Protein AF-0000000080789239 (afdb_homodimer)

Organism: Sulfurisphaera tokodaii (strain DSM 16993 / JCM 10545 / NBRC 100140 / 7) (NCBI:txid273063)

Foldseek 3Di:
DDFDDDPVQVVVFWDWDDDDHDTDIDGDDDDDDDDPVGDDADPVNVVVVCVVCVVVVVVCCVVPPVVVVVVVVVVVVVVD/DDFDDDPVVVVVFWDWDDDDHDTDIDGDDDDDDDDPVGDDADPVNVVVVCVVCVVVVVVCCVVPPVVVVVVVVVVVVVVD

pLDDT: mean 91.46, std 13.26, range [37.12, 98.75]

Radius of gyration: 22.35 Å; Cα contacts (8 Å, |Δi|>4): 194; chains: 2; bounding box: 22×74×46 Å

Structure (mmCIF, N/CA/C/O backbone):
data_AF-0000000080789239-model_v1
#
loop_
_entity.id
_entity.type
_entity.pdbx_description
1 polymer 'Uncharacterized protein'
#
loop_
_atom_site.group_PDB
_atom_site.id
_atom_site.type_symbol
_atom_site.label_atom_id
_atom_site.label_alt_id
_atom_site.label_comp_id
_atom_site.label_asym_id
_atom_site.label_entity_id
_atom_site.label_seq_id
_atom_site.pdbx_PDB_ins_code
_atom_site.Cartn_x
_atom_site.Cartn_y
_atom_site.Cartn_z
_atom_site.occupancy
_atom_site.B_iso_or_equiv
_atom_site.auth_seq_id
_atom_site.auth_comp_id
_atom_site.auth_asym_id
_atom_site.auth_atom_id
_atom_site.pdbx_PDB_model_num
ATOM 1 N N . MET A 1 1 ? 5.453 0.557 4.922 1 97.56 1 MET A N 1
ATOM 2 C CA . MET A 1 1 ? 4.039 0.197 4.902 1 97.56 1 MET A CA 1
ATOM 3 C C . MET A 1 1 ? 3.861 -1.295 4.637 1 97.56 1 MET A C 1
ATOM 5 O O . MET A 1 1 ? 4.742 -1.938 4.066 1 97.56 1 MET A O 1
ATOM 9 N N . ARG A 1 2 ? 2.762 -1.835 5.184 1 97.88 2 ARG A N 1
ATOM 10 C CA . ARG A 1 2 ? 2.498 -3.258 4.988 1 97.88 2 ARG A CA 1
ATOM 11 C C . ARG A 1 2 ? 1.043 -3.494 4.598 1 97.88 2 ARG A C 1
ATOM 13 O O . ARG A 1 2 ? 0.134 -2.887 5.164 1 97.88 2 ARG A O 1
ATOM 20 N N . ILE A 1 3 ? 0.878 -4.379 3.625 1 98.19 3 ILE A N 1
ATOM 21 C CA . ILE A 1 3 ? -0.468 -4.758 3.209 1 98.19 3 ILE A CA 1
ATOM 22 C C . ILE A 1 3 ? -0.568 -6.277 3.109 1 98.19 3 ILE A C 1
ATOM 24 O O . ILE A 1 3 ? 0.444 -6.965 2.953 1 98.19 3 ILE A O 1
ATOM 28 N N . VAL A 1 4 ? -1.754 -6.777 3.316 1 98.44 4 VAL A N 1
ATOM 29 C CA . VAL A 1 4 ? -2.021 -8.195 3.068 1 98.44 4 VAL A CA 1
ATOM 30 C C . VAL A 1 4 ? -2.766 -8.352 1.744 1 98.44 4 VAL A C 1
ATOM 32 O O . VAL A 1 4 ? -3.867 -7.824 1.576 1 98.44 4 VAL A O 1
ATOM 35 N N . ILE A 1 5 ? -2.197 -9.086 0.81 1 98.31 5 ILE A N 1
ATOM 36 C CA . ILE A 1 5 ? -2.848 -9.438 -0.448 1 98.31 5 ILE A CA 1
ATOM 37 C C . ILE A 1 5 ? -3.553 -10.781 -0.308 1 98.31 5 ILE A C 1
ATOM 39 O O . ILE A 1 5 ? -2.912 -11.797 -0.031 1 98.31 5 ILE A O 1
ATOM 43 N N . PRO A 1 6 ? -4.84 -10.844 -0.517 1 98.44 6 PRO A N 1
ATOM 44 C CA . PRO A 1 6 ? -5.559 -12.109 -0.377 1 98.44 6 PRO A CA 1
ATOM 45 C C . PRO A 1 6 ? -5.059 -13.18 -1.347 1 98.44 6 PRO A C 1
ATOM 47 O O . PRO A 1 6 ? -4.738 -12.875 -2.498 1 98.44 6 PRO A O 1
ATOM 50 N N . TYR A 1 7 ? -5.137 -14.375 -0.954 1 98.5 7 TYR A N 1
ATOM 51 C CA . TYR A 1 7 ? -4.629 -15.484 -1.751 1 98.5 7 TYR A CA 1
ATOM 52 C C . TYR A 1 7 ? -5.355 -15.57 -3.09 1 98.5 7 TYR A C 1
ATOM 54 O O . TYR A 1 7 ? -4.746 -15.906 -4.109 1 98.5 7 TYR A O 1
ATOM 62 N N . ARG A 1 8 ? -6.637 -15.266 -3.107 1 98.5 8 ARG A N 1
ATOM 63 C CA . ARG A 1 8 ? -7.422 -15.375 -4.332 1 98.5 8 ARG A CA 1
ATOM 64 C C . ARG A 1 8 ? -6.883 -14.445 -5.41 1 98.5 8 ARG A C 1
ATOM 66 O O . ARG A 1 8 ? -6.883 -14.789 -6.598 1 98.5 8 ARG A O 1
ATOM 73 N N . VAL A 1 9 ? -6.457 -13.297 -4.996 1 98.56 9 VAL A N 1
ATOM 74 C CA . VAL A 1 9 ? -5.898 -12.328 -5.934 1 98.56 9 VAL A CA 1
ATOM 75 C C . VAL A 1 9 ? -4.609 -12.875 -6.535 1 98.56 9 VAL A C 1
ATOM 77 O O . VAL A 1 9 ? -4.379 -12.75 -7.742 1 98.56 9 VAL A O 1
ATOM 80 N N . ILE A 1 10 ? -3.707 -13.469 -5.746 1 98.69 10 ILE A N 1
ATOM 81 C CA . ILE A 1 10 ? -2.439 -14.039 -6.195 1 98.69 10 ILE A CA 1
ATOM 82 C C . ILE A 1 10 ? -2.703 -15.188 -7.164 1 98.69 10 ILE A C 1
ATOM 84 O O . ILE A 1 10 ? -2.145 -15.219 -8.266 1 98.69 10 ILE A O 1
ATOM 88 N N . GLU A 1 11 ? -3.607 -16.047 -6.832 1 98.69 11 GLU A N 1
ATOM 89 C CA . G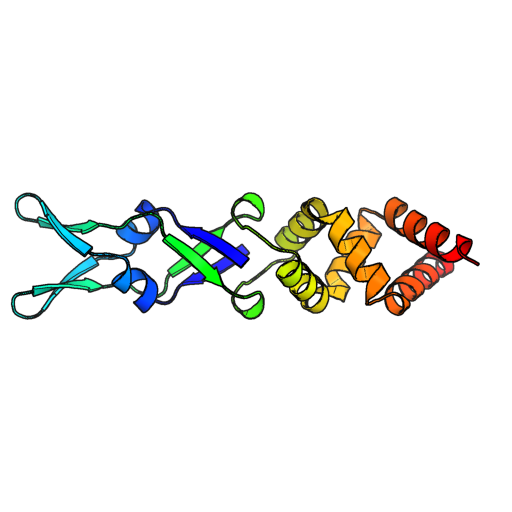LU A 1 11 ? -3.924 -17.219 -7.637 1 98.69 11 GLU A CA 1
ATOM 90 C C . GLU A 1 11 ? -4.52 -16.828 -8.984 1 98.69 11 GLU A C 1
ATOM 92 O O . GLU A 1 11 ? -4.156 -17.391 -10.016 1 98.69 11 GLU A O 1
ATOM 97 N N . GLU A 1 12 ? -5.441 -15.883 -8.977 1 98.44 12 GLU A N 1
ATOM 98 C CA . GLU A 1 12 ? -6.125 -15.453 -10.188 1 98.44 12 GLU A CA 1
ATOM 99 C C . GLU A 1 12 ? -5.16 -14.773 -11.156 1 98.44 12 GLU A C 1
ATOM 101 O O . GLU A 1 12 ? -5.465 -14.625 -12.336 1 98.44 12 GLU A O 1
ATOM 106 N N . ASN A 1 13 ? -4.016 -14.383 -10.641 1 98.5 13 ASN A N 1
ATOM 107 C CA . ASN A 1 13 ? -3.049 -13.672 -11.477 1 98.5 13 ASN A CA 1
ATOM 108 C C . ASN A 1 13 ? -1.804 -14.516 -11.727 1 98.5 13 ASN A C 1
ATOM 110 O O . ASN A 1 13 ? -0.727 -13.977 -11.992 1 98.5 13 ASN A O 1
ATOM 114 N N . THR A 1 14 ? -1.898 -15.719 -11.547 1 98.75 14 THR A N 1
ATOM 115 C CA . THR A 1 14 ? -0.804 -16.656 -11.766 1 98.75 14 THR A CA 1
ATOM 116 C C . THR A 1 14 ? -1.264 -17.828 -12.617 1 98.75 14 THR A C 1
ATOM 118 O O . THR A 1 14 ? -2.387 -18.312 -12.469 1 98.75 14 THR A O 1
ATOM 121 N N . GLU A 1 15 ? -0.43 -18.328 -13.461 1 98.56 15 GLU A N 1
ATOM 122 C CA . GLU A 1 15 ? -0.675 -19.531 -14.25 1 98.56 15 GLU A CA 1
ATOM 123 C C . GLU A 1 15 ? 0.4 -20.578 -14 1 98.56 15 GLU A C 1
ATOM 125 O O . GLU A 1 15 ? 1.559 -20.25 -13.742 1 98.56 15 GLU A O 1
ATOM 130 N N . CYS A 1 16 ? -0.003 -21.828 -14.078 1 98.62 16 CYS A N 1
ATOM 131 C CA . CYS A 1 16 ? 0.969 -22.906 -14.039 1 98.62 16 CYS A CA 1
ATOM 132 C C . CYS A 1 16 ? 1.447 -23.281 -15.438 1 98.62 16 CYS A C 1
ATOM 134 O O . CYS A 1 16 ? 0.649 -23.688 -16.281 1 98.62 16 CYS A O 1
ATOM 136 N N . VAL A 1 17 ? 2.707 -23.234 -15.664 1 98.12 17 VAL A N 1
ATOM 137 C CA . VAL A 1 17 ? 3.312 -23.516 -16.953 1 98.12 17 VAL A CA 1
ATOM 138 C C . VAL A 1 17 ? 4.293 -24.688 -16.828 1 98.12 17 VAL A C 1
ATOM 140 O O . VAL A 1 17 ? 5.094 -24.719 -15.891 1 98.12 17 VAL A O 1
ATOM 143 N N . LYS A 1 18 ? 4.254 -25.562 -17.75 1 97.44 18 LYS A N 1
ATOM 144 C CA . LYS A 1 18 ? 5.16 -26.703 -17.734 1 97.44 18 LYS A CA 1
ATOM 145 C C . LYS A 1 18 ? 6.461 -26.391 -18.469 1 97.44 18 LYS A C 1
ATOM 147 O O . LYS A 1 18 ? 6.441 -25.969 -19.625 1 97.44 18 LYS A O 1
ATOM 152 N N . GLU A 1 19 ? 7.5 -26.484 -17.844 1 95.56 19 GLU A N 1
ATOM 153 C CA . GLU A 1 19 ? 8.836 -26.406 -18.422 1 95.56 19 GLU A CA 1
ATOM 154 C C . GLU A 1 19 ? 9.602 -27.703 -18.203 1 95.56 19 GLU A C 1
ATOM 156 O O . GLU A 1 19 ? 9.883 -28.078 -17.062 1 95.56 19 GLU A O 1
ATOM 161 N N . TYR A 1 20 ? 9.859 -28.375 -19.312 1 93 20 TYR A N 1
ATOM 162 C CA . TYR A 1 20 ? 10.43 -29.719 -19.297 1 93 20 TYR A CA 1
ATOM 163 C C . TYR A 1 20 ? 9.523 -30.688 -18.516 1 93 20 TYR A C 1
ATOM 165 O O . TYR A 1 20 ? 8.398 -30.953 -18.938 1 93 20 TYR A O 1
ATOM 173 N N . ASP A 1 21 ? 9.844 -31.078 -17.344 1 93.81 21 ASP A N 1
ATOM 174 C CA . ASP A 1 21 ? 9.047 -32.062 -16.625 1 93.81 21 ASP A CA 1
ATOM 175 C C . ASP A 1 21 ? 8.5 -31.5 -15.312 1 93.81 21 ASP A C 1
ATOM 177 O O . ASP A 1 21 ? 8 -32.25 -14.469 1 93.81 21 ASP A O 1
ATOM 181 N N . GLU A 1 22 ? 8.703 -30.188 -15.211 1 95.94 22 GLU A N 1
ATOM 182 C CA . GLU A 1 22 ? 8.25 -29.578 -13.969 1 95.94 22 GLU A CA 1
ATOM 183 C C . GLU A 1 22 ? 7.289 -28.422 -14.242 1 95.94 22 GLU A C 1
ATOM 185 O O . GLU A 1 22 ? 7.348 -27.797 -15.305 1 95.94 22 GLU A O 1
ATOM 190 N N . TRP A 1 23 ? 6.371 -28.219 -13.266 1 97.75 23 TRP A N 1
ATOM 191 C CA . TRP A 1 23 ? 5.406 -27.141 -13.359 1 97.75 23 TRP A CA 1
ATOM 192 C C . TRP A 1 23 ? 5.812 -25.969 -12.469 1 97.75 23 TRP A C 1
ATOM 194 O O . TRP A 1 23 ? 6.098 -26.141 -11.281 1 97.75 23 TRP A O 1
ATOM 204 N N . TYR A 1 24 ? 5.797 -24.75 -13.117 1 98.19 24 TYR A N 1
ATOM 205 C CA . TYR A 1 24 ? 6.223 -23.547 -12.422 1 98.19 24 TYR A CA 1
ATOM 206 C C . TYR A 1 24 ? 5.125 -22.484 -12.445 1 98.19 24 TYR A C 1
ATOM 208 O O . TYR A 1 24 ? 4.398 -22.359 -13.438 1 98.19 24 TYR A O 1
ATOM 216 N N . PRO A 1 25 ? 4.984 -21.75 -11.344 1 98.75 25 PRO A N 1
ATOM 217 C CA . PRO A 1 25 ? 4.113 -20.578 -11.398 1 98.75 25 PRO A CA 1
ATOM 218 C C . PRO A 1 25 ? 4.703 -19.438 -12.227 1 98.75 25 PRO A C 1
ATOM 220 O O . PRO A 1 25 ? 5.887 -19.109 -12.078 1 98.75 25 PRO A O 1
ATOM 223 N N . TYR A 1 26 ? 3.904 -18.938 -13.117 1 98.75 26 TYR A N 1
ATOM 224 C CA . TYR A 1 26 ? 4.246 -17.766 -13.914 1 98.75 26 TYR A CA 1
ATOM 225 C C . TYR A 1 26 ? 3.275 -16.609 -13.641 1 98.75 26 TYR A C 1
ATOM 227 O O . TYR A 1 26 ? 2.059 -16.812 -13.625 1 98.75 26 TYR A O 1
ATOM 235 N N . ALA A 1 27 ? 3.781 -15.5 -13.406 1 98.75 27 ALA A N 1
ATOM 236 C CA . ALA A 1 27 ? 2.979 -14.305 -13.164 1 98.75 27 ALA A CA 1
ATOM 237 C C . ALA A 1 27 ? 3.605 -13.078 -13.828 1 98.75 27 ALA A C 1
ATOM 239 O O . ALA A 1 27 ? 4.816 -13.039 -14.055 1 98.75 27 ALA A O 1
ATOM 240 N N . ASP A 1 28 ? 2.779 -12.07 -14.141 1 98.25 28 ASP A N 1
ATOM 241 C CA . ASP A 1 28 ? 3.232 -10.719 -14.453 1 98.25 28 ASP A CA 1
ATOM 242 C C . ASP A 1 28 ? 3.234 -9.836 -13.203 1 98.25 28 ASP A C 1
ATOM 244 O O . ASP A 1 28 ? 2.781 -10.258 -12.141 1 98.25 28 ASP A O 1
ATOM 248 N N . ASN A 1 29 ? 3.883 -8.688 -13.367 1 98.56 29 ASN A N 1
ATOM 249 C CA . ASN A 1 29 ? 3.684 -7.691 -12.32 1 98.56 29 ASN A CA 1
ATOM 250 C C . ASN A 1 29 ? 2.201 -7.449 -12.055 1 98.56 29 ASN A C 1
ATOM 252 O O . ASN A 1 29 ? 1.396 -7.402 -12.984 1 98.56 29 ASN A O 1
ATOM 256 N N . LEU A 1 30 ? 1.865 -7.301 -10.836 1 98.38 30 LEU A N 1
ATOM 257 C CA . LEU A 1 30 ? 0.475 -7.125 -10.43 1 98.38 30 LEU A CA 1
ATOM 258 C C . LEU A 1 30 ? 0.235 -5.715 -9.906 1 98.38 30 LEU A C 1
ATOM 260 O O . LEU A 1 30 ? 0.834 -5.305 -8.906 1 98.38 30 LEU A O 1
ATOM 264 N N . GLU A 1 31 ? -0.579 -4.988 -10.539 1 98.06 31 GLU A N 1
ATOM 265 C CA . GLU A 1 31 ? -1.087 -3.742 -9.969 1 98.06 31 GLU A CA 1
ATOM 266 C C . GLU A 1 31 ? -2.225 -4.004 -8.984 1 98.06 31 GLU A C 1
ATOM 268 O O . GLU A 1 31 ? -3.273 -4.527 -9.367 1 98.06 31 GLU A O 1
ATOM 273 N N . TYR A 1 32 ? -1.993 -3.633 -7.797 1 98.44 32 TYR A N 1
ATOM 274 C CA . TYR A 1 32 ? -2.957 -3.918 -6.738 1 98.44 32 TYR A CA 1
ATOM 275 C C . TYR A 1 32 ? -3.48 -2.629 -6.117 1 98.44 32 TYR A C 1
ATOM 277 O O . TYR A 1 32 ? -2.697 -1.797 -5.648 1 98.44 32 TYR A O 1
ATOM 285 N N . GLU A 1 33 ? -4.809 -2.494 -6.16 1 98.19 33 GLU A N 1
ATOM 286 C CA . GLU A 1 33 ? -5.477 -1.341 -5.562 1 98.19 33 GLU A CA 1
ATOM 287 C C . GLU A 1 33 ? -6.055 -1.686 -4.195 1 98.19 33 GLU A C 1
ATOM 289 O O . GLU A 1 33 ? -6.637 -2.758 -4.012 1 98.19 33 GLU A O 1
ATOM 294 N N . PHE A 1 34 ? -5.871 -0.785 -3.258 1 97.69 34 PHE A N 1
ATOM 295 C CA . PHE A 1 34 ? -6.332 -1.019 -1.895 1 97.69 34 PHE A CA 1
ATOM 296 C C . PHE A 1 34 ? -6.688 0.296 -1.212 1 97.69 34 PHE A C 1
ATOM 298 O O . PHE A 1 34 ? -6.297 1.369 -1.675 1 97.69 34 PHE A O 1
ATOM 305 N N . SER A 1 35 ? -7.469 0.224 -0.182 1 96.44 35 SER A N 1
ATOM 306 C CA . SER A 1 35 ? -7.859 1.414 0.565 1 96.44 35 SER A CA 1
ATOM 307 C C . SER A 1 35 ? -6.926 1.659 1.745 1 96.44 35 SER A C 1
ATOM 309 O O . SER A 1 35 ? -6.133 0.787 2.105 1 96.44 35 SER A O 1
ATOM 311 N N . VAL A 1 36 ? -7.035 2.824 2.385 1 96.38 36 VAL A N 1
ATOM 312 C CA . VAL A 1 36 ? -6.242 3.195 3.553 1 96.38 36 VAL A CA 1
ATOM 313 C C . VAL A 1 36 ? -6.539 2.234 4.703 1 96.38 36 VAL A C 1
ATOM 315 O O . VAL A 1 36 ? -5.656 1.932 5.508 1 96.38 36 VAL A O 1
ATOM 318 N N . ASP A 1 37 ? -7.75 1.656 4.699 1 95.06 37 ASP A N 1
ATOM 319 C CA . ASP A 1 37 ? -8.156 0.735 5.758 1 95.06 37 ASP A CA 1
ATOM 320 C C . ASP A 1 37 ? -7.43 -0.602 5.633 1 95.06 37 ASP A C 1
ATOM 322 O O . ASP A 1 37 ? -7.367 -1.372 6.59 1 95.06 37 ASP A O 1
ATOM 326 N N . ASP A 1 38 ? -6.832 -0.85 4.516 1 95.69 38 ASP A N 1
ATOM 327 C CA . ASP A 1 38 ? -6.238 -2.15 4.227 1 95.69 38 ASP A CA 1
ATOM 328 C C . ASP A 1 38 ? -4.742 -2.152 4.535 1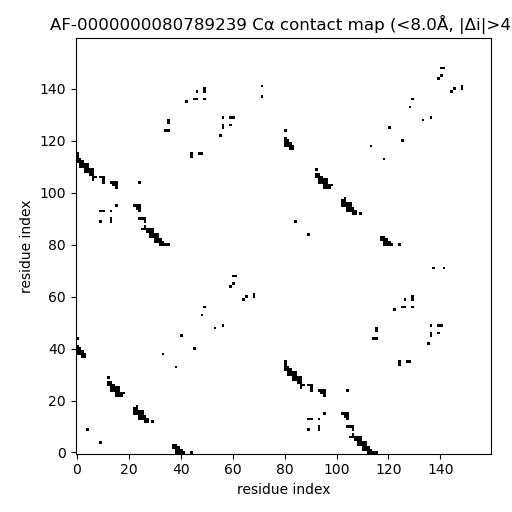 95.69 38 ASP A C 1
ATOM 330 O O . ASP A 1 38 ? -4.105 -3.211 4.559 1 95.69 38 ASP A O 1
ATOM 334 N N . VAL A 1 39 ? -4.199 -0.979 4.746 1 97.75 39 VAL A N 1
ATOM 335 C CA . VAL A 1 39 ? -2.748 -0.862 4.859 1 97.75 39 VAL A CA 1
ATOM 336 C C . VAL A 1 39 ? -2.371 -0.466 6.285 1 97.75 39 VAL A C 1
ATOM 338 O O . VAL A 1 39 ? -3.049 0.356 6.906 1 97.75 39 VAL A O 1
ATOM 341 N N . LYS A 1 40 ? -1.346 -1.072 6.73 1 97.44 40 LYS A N 1
ATOM 342 C CA . LYS A 1 40 ? -0.741 -0.646 7.988 1 97.44 40 LYS A CA 1
ATOM 343 C C . LYS A 1 40 ? 0.341 0.404 7.75 1 97.44 40 LYS A C 1
ATOM 345 O O . LYS A 1 40 ? 1.323 0.143 7.055 1 97.44 40 LYS A O 1
ATOM 350 N N . ILE A 1 41 ? 0.201 1.516 8.281 1 97.44 41 ILE A N 1
ATOM 351 C CA . ILE A 1 41 ? 1.131 2.637 8.188 1 97.44 41 ILE A CA 1
ATOM 352 C C . ILE A 1 41 ? 1.737 2.918 9.562 1 97.44 41 ILE A C 1
ATOM 354 O O . ILE A 1 41 ? 1.026 3.291 10.5 1 97.44 41 ILE A O 1
ATOM 358 N N . ASP A 1 42 ? 3.027 2.693 9.727 1 96.44 42 ASP A N 1
ATOM 359 C CA . ASP A 1 42 ? 3.645 3.012 11.008 1 96.44 42 ASP A CA 1
ATOM 360 C C . ASP A 1 42 ? 4.117 4.465 11.047 1 96.44 42 ASP A C 1
ATOM 362 O O . ASP A 1 42 ? 3.965 5.195 10.062 1 96.44 42 ASP A O 1
ATOM 366 N N . TYR A 1 43 ? 4.664 4.895 12.164 1 97.38 43 TYR A N 1
ATOM 367 C CA . TYR A 1 43 ? 4.988 6.297 12.391 1 97.38 43 TYR A CA 1
ATOM 368 C C . TYR A 1 43 ? 6.07 6.766 11.422 1 97.38 43 TYR A C 1
ATOM 370 O O . TYR A 1 43 ? 6.004 7.883 10.898 1 97.38 43 TYR A O 1
ATOM 378 N N . SER A 1 44 ? 7.078 5.949 11.219 1 97.31 44 SER A N 1
ATOM 379 C CA . SER A 1 44 ? 8.141 6.312 10.289 1 97.31 44 SER A CA 1
ATOM 380 C C . SER A 1 44 ? 7.613 6.453 8.867 1 97.31 44 SER A C 1
ATOM 382 O O . SER A 1 44 ? 8.047 7.336 8.117 1 97.31 44 SER A O 1
ATOM 384 N N . ASP A 1 45 ? 6.656 5.605 8.445 1 97.62 45 ASP A N 1
ATOM 385 C CA . ASP A 1 45 ? 5.996 5.727 7.152 1 97.62 45 ASP A CA 1
ATOM 386 C C . ASP A 1 45 ? 5.223 7.039 7.047 1 97.62 45 ASP A C 1
ATOM 388 O O . ASP A 1 45 ? 5.246 7.695 6.004 1 97.62 45 ASP A O 1
ATOM 392 N N . LEU A 1 46 ? 4.543 7.328 8.133 1 98.12 46 LEU A N 1
ATOM 393 C CA . LEU A 1 46 ? 3.75 8.555 8.156 1 98.12 46 LEU A CA 1
ATOM 394 C C . LEU A 1 46 ? 4.645 9.781 8.023 1 98.12 46 LEU A C 1
ATOM 396 O O . LEU A 1 46 ? 4.281 10.742 7.348 1 98.12 46 LEU A O 1
ATOM 400 N N . GLU A 1 47 ? 5.793 9.773 8.656 1 98 47 GLU A N 1
ATOM 401 C CA . GLU A 1 47 ? 6.754 10.859 8.492 1 98 47 GLU A CA 1
ATOM 402 C C . GLU A 1 47 ? 7.145 11.031 7.023 1 98 47 GLU A C 1
ATOM 404 O O . GLU A 1 47 ? 7.195 12.148 6.516 1 98 47 GLU A O 1
ATOM 409 N N . ASP A 1 48 ? 7.371 9.953 6.398 1 98 48 ASP A N 1
ATOM 410 C CA . ASP A 1 48 ? 7.742 9.984 4.988 1 98 48 ASP A CA 1
ATOM 411 C C . ASP A 1 48 ? 6.598 10.516 4.129 1 98 48 ASP A C 1
ATOM 413 O O . ASP A 1 48 ? 6.82 11.297 3.207 1 98 48 ASP A O 1
ATOM 417 N N . ILE A 1 49 ? 5.324 10.055 4.391 1 98.31 49 ILE A N 1
ATOM 418 C CA . ILE A 1 49 ? 4.156 10.523 3.66 1 98.31 49 ILE A CA 1
ATOM 419 C C . ILE A 1 49 ? 4.016 12.039 3.836 1 98.31 49 ILE A C 1
ATOM 421 O O . ILE A 1 49 ? 3.781 12.758 2.865 1 98.31 49 ILE A O 1
ATOM 425 N N . VAL A 1 50 ? 4.172 12.492 5.043 1 97.81 50 VAL A N 1
ATOM 426 C CA . VAL A 1 50 ? 4.051 13.922 5.324 1 97.81 50 VAL A CA 1
ATOM 427 C C . VAL A 1 50 ? 5.121 14.695 4.555 1 97.81 50 VAL A C 1
ATOM 429 O O . VAL A 1 50 ? 4.836 15.734 3.959 1 97.81 50 VAL A O 1
ATOM 432 N N . GLU A 1 51 ? 6.32 14.172 4.602 1 97.12 51 GLU A N 1
ATOM 433 C CA . GLU A 1 51 ? 7.406 14.836 3.885 1 97.12 51 GLU A CA 1
ATOM 434 C C . GLU A 1 51 ? 7.129 14.891 2.385 1 97.12 51 GLU A C 1
ATOM 436 O O . GLU A 1 51 ? 7.297 15.93 1.753 1 97.12 51 GLU A O 1
ATOM 441 N N . GLU A 1 52 ? 6.664 13.891 1.79 1 97.19 52 GLU A N 1
ATOM 442 C CA . GLU A 1 52 ? 6.473 13.789 0.347 1 97.19 52 GLU A CA 1
ATOM 443 C C . GLU A 1 52 ? 5.262 14.602 -0.109 1 97.19 52 GLU A C 1
ATOM 445 O O . GLU A 1 52 ? 5.258 15.148 -1.213 1 97.19 52 GLU A O 1
ATOM 450 N N . TYR A 1 53 ? 4.281 14.664 0.738 1 97.56 53 TYR A N 1
ATOM 451 C CA . TYR A 1 53 ? 3.023 15.281 0.327 1 97.56 53 TYR A CA 1
ATOM 452 C C . TYR A 1 53 ? 2.713 16.516 1.176 1 97.56 53 TYR A C 1
ATOM 454 O O . TYR A 1 53 ? 1.546 16.828 1.409 1 97.56 53 TYR A O 1
ATOM 462 N N . LEU A 1 54 ? 3.701 17.125 1.675 1 96.44 54 LEU A N 1
ATOM 463 C CA . LEU A 1 54 ? 3.576 18.203 2.66 1 96.44 54 LEU A CA 1
ATOM 464 C C . LEU A 1 54 ? 2.59 19.266 2.188 1 96.44 54 LEU A C 1
ATOM 466 O O . LEU A 1 54 ? 1.654 19.609 2.912 1 96.44 54 LEU A O 1
ATOM 470 N N . ASP A 1 55 ? 2.74 19.766 1.003 1 94.94 55 ASP A N 1
ATOM 471 C CA . ASP A 1 55 ? 1.912 20.859 0.527 1 94.94 55 ASP A C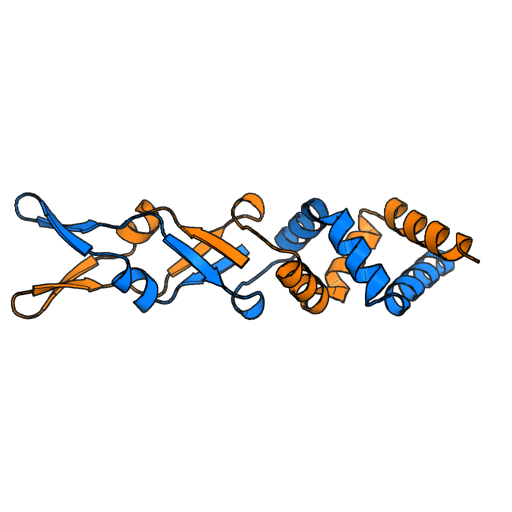A 1
ATOM 472 C C . ASP A 1 55 ? 0.449 20.438 0.409 1 94.94 55 ASP A C 1
ATOM 474 O O . ASP A 1 55 ? -0.451 21.188 0.801 1 94.94 55 ASP A O 1
ATOM 478 N N . ASP A 1 56 ? 0.231 19.266 -0.116 1 96.62 56 ASP A N 1
ATOM 479 C CA . ASP A 1 56 ? -1.135 18.766 -0.234 1 96.62 56 ASP A CA 1
ATOM 480 C C . ASP A 1 56 ? -1.762 18.547 1.142 1 96.62 56 ASP A C 1
ATOM 482 O O . ASP A 1 56 ? -2.934 18.859 1.354 1 96.62 56 ASP A O 1
ATOM 486 N N . ILE A 1 57 ? -0.992 18 2.07 1 96.69 57 ILE A N 1
ATOM 487 C CA . ILE A 1 57 ? -1.478 17.75 3.422 1 96.69 57 ILE A CA 1
ATOM 488 C C . ILE A 1 57 ? -1.846 19.078 4.094 1 96.69 57 ILE A C 1
ATOM 490 O O . ILE A 1 57 ? -2.898 19.188 4.727 1 96.69 57 ILE A O 1
ATOM 494 N N . LEU A 1 58 ? -1.021 20.094 3.906 1 94.06 58 LEU A N 1
ATOM 495 C CA . LEU A 1 58 ? -1.3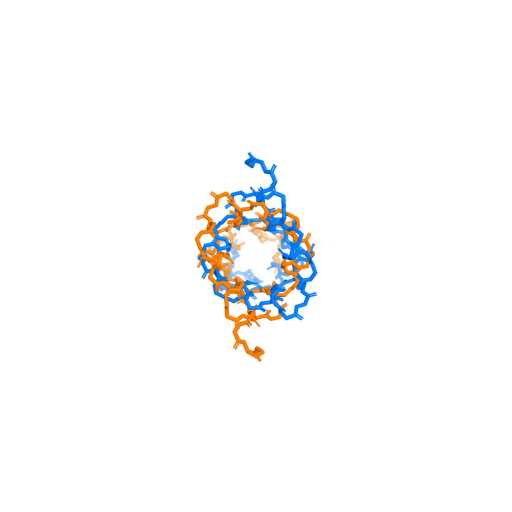19 21.406 4.469 1 94.06 58 LEU A CA 1
ATOM 496 C C . LEU A 1 58 ? -2.596 21.984 3.865 1 94.06 58 LEU A C 1
ATOM 498 O O . LEU A 1 58 ? -3.4 22.594 4.57 1 94.06 58 LEU A O 1
ATOM 502 N N . GLU A 1 59 ? -2.799 21.797 2.604 1 94.56 59 GLU A N 1
ATOM 503 C CA . GLU A 1 59 ? -4.016 22.25 1.941 1 94.56 59 GLU A CA 1
ATOM 504 C C . GLU A 1 59 ? -5.25 21.547 2.51 1 94.56 59 GLU A C 1
ATOM 506 O O . GLU A 1 59 ? -6.258 22.203 2.795 1 94.56 59 GLU A O 1
ATOM 511 N N . ILE A 1 60 ? -5.152 20.266 2.695 1 95.75 60 ILE A N 1
ATOM 512 C CA . ILE A 1 60 ? -6.258 19.484 3.244 1 95.75 60 ILE A CA 1
ATOM 513 C C . ILE A 1 60 ? -6.578 19.969 4.656 1 95.75 60 ILE A C 1
ATOM 515 O O . ILE A 1 60 ? -7.75 20.156 5.004 1 95.75 60 ILE A O 1
ATOM 519 N N . LEU A 1 61 ? -5.59 20.203 5.453 1 93.88 61 LEU A N 1
ATOM 520 C CA . LEU A 1 61 ? -5.77 20.656 6.828 1 93.88 61 LEU A CA 1
ATOM 521 C C . LEU A 1 61 ? -6.438 22.031 6.863 1 93.88 61 LEU A C 1
ATOM 523 O O . LEU A 1 61 ? -7.332 22.266 7.676 1 93.88 61 LEU A O 1
ATOM 527 N N . GLN A 1 62 ? -6.043 22.875 5.977 1 92.12 62 GLN A N 1
ATOM 528 C CA . GLN A 1 62 ? -6.609 24.219 5.926 1 92.12 62 GLN A CA 1
ATOM 529 C C . GLN A 1 62 ? -8.078 24.188 5.504 1 92.12 62 GLN A C 1
ATOM 531 O O . GLN A 1 62 ? -8.891 24.969 5.992 1 92.12 62 GLN A O 1
ATOM 536 N N . LYS A 1 63 ? -8.367 23.281 4.633 1 92.44 63 LYS A N 1
ATOM 537 C CA . LYS A 1 63 ? -9.719 23.203 4.086 1 92.44 63 LYS A CA 1
ATOM 538 C C . LYS A 1 63 ? -10.672 22.516 5.066 1 92.44 63 LYS A C 1
ATOM 540 O O . LYS A 1 63 ? -11.82 22.938 5.211 1 92.44 63 LYS A O 1
ATOM 545 N N . ARG A 1 64 ? -10.164 21.531 5.867 1 92.12 64 ARG A N 1
ATOM 546 C CA . ARG A 1 64 ? -11.102 20.641 6.551 1 92.12 64 ARG A CA 1
ATOM 547 C C . ARG A 1 64 ? -10.875 20.672 8.062 1 92.12 64 ARG A C 1
ATOM 549 O O . ARG A 1 64 ? -11.75 20.281 8.828 1 92.12 64 ARG A O 1
ATOM 556 N N . TYR A 1 65 ? -9.742 21.172 8.438 1 90.38 65 TYR A N 1
ATOM 557 C CA . TYR A 1 65 ? -9.398 21.062 9.852 1 90.38 65 TYR A CA 1
ATOM 558 C C . TYR A 1 65 ? -8.844 22.375 1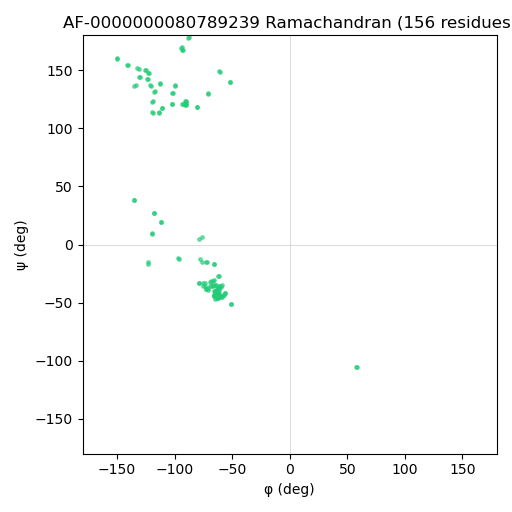0.391 1 90.38 65 TYR A C 1
ATOM 560 O O . TYR A 1 65 ? -7.906 22.375 11.188 1 90.38 65 TYR A O 1
ATOM 568 N N . LYS A 1 66 ? -9.398 23.391 9.945 1 83.75 66 LYS A N 1
ATOM 569 C CA . LYS A 1 66 ? -8.945 24.734 10.289 1 83.75 66 LYS A CA 1
ATOM 570 C C . LYS A 1 66 ? -8.938 24.938 11.805 1 83.75 66 LYS A C 1
ATOM 572 O O . LYS A 1 66 ? -7.992 25.516 12.352 1 83.75 66 LYS A O 1
ATOM 577 N N . LYS A 1 67 ? -9.914 24.469 12.43 1 83.88 67 LYS A N 1
ATOM 578 C CA . LYS A 1 67 ? -10.031 24.641 13.875 1 83.88 67 LYS A CA 1
ATOM 579 C C . LYS A 1 67 ? -8.891 23.938 14.602 1 83.88 67 LYS A C 1
ATOM 581 O O . LYS A 1 67 ? -8.289 24.5 15.523 1 83.88 67 LYS A O 1
ATOM 586 N N . LYS A 1 68 ? -8.594 22.781 14.18 1 82.38 68 LYS A N 1
ATOM 587 C CA . LYS A 1 68 ? -7.527 22.016 14.805 1 82.38 68 LYS A CA 1
ATOM 588 C C . LYS A 1 68 ? -6.168 22.672 14.578 1 82.38 68 LYS A C 1
ATOM 590 O O . LYS A 1 68 ? -5.312 22.672 15.461 1 82.38 68 LYS A O 1
ATOM 595 N N . LEU A 1 69 ? -6.023 23.234 13.484 1 83 69 LEU A N 1
ATOM 596 C CA . LEU A 1 69 ? -4.789 23.938 13.18 1 83 69 LEU A CA 1
ATOM 597 C C . LEU A 1 69 ? -4.617 25.156 14.102 1 83 69 LEU A C 1
ATOM 599 O O . LEU A 1 69 ? -3.51 25.438 14.555 1 83 69 LEU A O 1
ATOM 603 N N . SER A 1 70 ? -5.68 25.781 14.312 1 77.94 70 SER A N 1
ATOM 604 C CA . SER A 1 70 ? -5.664 26.969 15.156 1 77.94 70 SER A CA 1
ATOM 605 C C . SER A 1 70 ? -5.312 26.625 16.594 1 77.94 70 SER A C 1
ATOM 607 O O . SER A 1 70 ? -4.648 27.391 17.281 1 77.94 70 SER A O 1
ATOM 609 N N . GLU A 1 71 ? -5.664 25.5 16.969 1 78.5 71 GLU A N 1
ATOM 610 C CA . GLU A 1 71 ? -5.398 25.062 18.328 1 78.5 71 GLU A CA 1
ATOM 611 C C . GLU A 1 71 ? -3.926 24.703 18.516 1 78.5 71 GLU A C 1
ATOM 613 O O . GLU A 1 71 ? -3.373 24.875 19.609 1 78.5 71 GLU A O 1
ATOM 618 N N . LEU A 1 72 ? -3.318 24.172 17.594 1 75 72 LEU A N 1
ATOM 619 C CA . LEU A 1 72 ? -1.892 23.875 17.641 1 75 72 LEU A CA 1
ATOM 620 C C . LEU A 1 72 ? -1.071 25.141 17.844 1 75 72 LEU A C 1
ATOM 622 O O . LEU A 1 72 ? -0.079 25.125 18.578 1 75 72 LEU A O 1
ATOM 626 N N . LYS A 1 73 ? -1.444 26.172 17.297 1 66.44 73 LYS A N 1
ATOM 627 C CA . LYS A 1 73 ? -0.796 27.484 17.391 1 66.44 73 LYS A CA 1
ATOM 628 C C . LYS A 1 73 ? -0.821 28.016 18.812 1 66.44 73 LYS A C 1
ATOM 630 O O . LYS A 1 73 ? 0.155 28.594 19.281 1 66.44 73 LYS A O 1
ATOM 635 N N . LYS A 1 74 ? -1.898 27.922 19.391 1 64.62 74 LYS A N 1
ATOM 636 C CA . LYS A 1 74 ? -2.059 28.453 20.75 1 64.62 74 LYS A CA 1
ATOM 637 C C . LYS A 1 74 ? -1.185 27.688 21.734 1 64.62 74 LYS A C 1
ATOM 639 O O . LYS A 1 74 ? -0.608 28.281 22.656 1 64.62 74 LYS A O 1
ATOM 644 N N . ALA A 1 75 ? -1.048 26.469 21.5 1 62.03 75 ALA A N 1
ATOM 645 C CA . ALA A 1 75 ? -0.269 25.641 22.422 1 62.03 75 ALA A CA 1
ATOM 646 C C . ALA A 1 75 ? 1.22 25.953 22.328 1 62.03 75 ALA A C 1
ATOM 648 O O . ALA A 1 75 ? 1.941 25.906 23.328 1 62.03 75 ALA A O 1
ATOM 649 N N . ASP A 1 76 ? 1.652 26.203 21.219 1 60.56 76 ASP A N 1
ATOM 650 C CA . ASP A 1 76 ? 3.051 26.578 21.062 1 60.56 76 ASP A CA 1
ATOM 651 C C . ASP A 1 76 ? 3.299 27.984 21.594 1 60.56 76 ASP A C 1
ATOM 653 O O . ASP A 1 76 ? 4.379 28.281 22.109 1 60.56 76 ASP A O 1
ATOM 657 N N . SER A 1 77 ? 2.311 28.859 21.344 1 57.03 77 SER A N 1
ATOM 658 C CA . SER A 1 77 ? 2.492 30.234 21.828 1 57.03 77 SER A CA 1
ATOM 659 C C . SER A 1 77 ? 2.447 30.297 23.344 1 57.03 77 SER A C 1
ATOM 661 O O . SER A 1 77 ? 3.021 31.203 23.953 1 57.03 77 SER A O 1
ATOM 663 N N . GLY A 1 78 ? 1.696 29.438 23.922 1 50.28 78 GLY A N 1
ATOM 664 C CA . GLY A 1 78 ? 1.582 29.547 25.359 1 50.28 78 GLY A CA 1
ATOM 665 C C . GLY A 1 78 ? 2.785 28.984 26.109 1 50.28 78 GLY A C 1
ATOM 666 O O . GLY A 1 78 ? 2.809 28.969 27.328 1 50.28 78 GLY A O 1
ATOM 667 N N . LYS A 1 79 ? 3.631 28.281 25.5 1 47.22 79 LYS A N 1
ATOM 668 C CA . LYS A 1 79 ? 4.801 27.812 26.25 1 47.22 79 LYS A CA 1
ATOM 669 C C . LYS A 1 79 ? 5.84 28.922 26.391 1 47.22 79 LYS A C 1
ATOM 671 O O . LYS A 1 79 ? 6.973 28.672 26.812 1 47.22 79 LYS A O 1
ATOM 676 N N . PHE A 1 80 ? 5.586 30.172 25.938 1 37.69 80 PHE A N 1
ATOM 677 C CA . PHE A 1 80 ? 6.461 31.234 26.422 1 37.69 80 PHE A CA 1
ATOM 678 C C . PHE A 1 80 ? 5.887 31.875 27.672 1 37.69 80 PHE A C 1
ATOM 680 O O . PHE A 1 80 ? 4.672 32.031 27.812 1 37.69 80 PHE A O 1
ATOM 687 N N . MET B 1 1 ? -5.301 3.756 -2.996 1 97.56 1 MET B N 1
ATOM 688 C CA . MET B 1 1 ? -3.861 3.617 -3.207 1 97.56 1 MET B CA 1
ATOM 689 C C . MET B 1 1 ? -3.561 2.467 -4.164 1 97.56 1 MET B C 1
ATOM 691 O O . MET B 1 1 ? -4.375 1.556 -4.32 1 97.56 1 MET B O 1
ATOM 695 N N . ARG B 1 2 ? -2.43 2.607 -4.887 1 97.88 2 ARG B N 1
ATOM 696 C CA . ARG B 1 2 ? -2.059 1.564 -5.84 1 97.88 2 ARG B CA 1
ATOM 697 C C . ARG B 1 2 ? -0.576 1.223 -5.723 1 97.88 2 ARG B C 1
ATOM 699 O O . ARG B 1 2 ? 0.265 2.115 -5.602 1 97.88 2 ARG B O 1
ATOM 706 N N . ILE B 1 3 ? -0.298 -0.069 -5.746 1 98.25 3 ILE B N 1
ATOM 707 C CA . ILE B 1 3 ? 1.088 -0.524 -5.734 1 98.25 3 ILE B CA 1
ATOM 708 C C . ILE B 1 3 ? 1.3 -1.56 -6.836 1 98.25 3 ILE B C 1
ATOM 710 O O . ILE B 1 3 ? 0.345 -2.188 -7.297 1 98.25 3 ILE B O 1
ATOM 714 N N . VAL B 1 4 ? 2.51 -1.616 -7.32 1 98.5 4 VAL B N 1
ATOM 715 C CA . VAL B 1 4 ? 2.893 -2.686 -8.234 1 98.5 4 VAL B CA 1
ATOM 716 C C . VAL B 1 4 ? 3.701 -3.742 -7.488 1 98.5 4 VAL B C 1
ATOM 718 O O . VAL B 1 4 ? 4.766 -3.447 -6.941 1 98.5 4 VAL B O 1
ATOM 721 N N . ILE B 1 5 ? 3.227 -4.973 -7.477 1 98.31 5 ILE B N 1
ATOM 722 C CA . ILE B 1 5 ? 3.949 -6.109 -6.914 1 98.31 5 ILE B CA 1
ATOM 723 C C . ILE B 1 5 ? 4.746 -6.809 -8.008 1 98.31 5 ILE B C 1
ATOM 725 O O . ILE B 1 5 ? 4.172 -7.293 -8.992 1 98.31 5 ILE B O 1
ATOM 729 N N . PRO B 1 6 ? 6.066 -6.906 -7.879 1 98.5 6 PRO B N 1
ATOM 730 C CA . PRO B 1 6 ? 6.875 -7.555 -8.914 1 98.5 6 PRO B CA 1
ATOM 731 C C . PRO B 1 6 ? 6.492 -9.016 -9.133 1 98.5 6 PRO B C 1
ATOM 733 O O . PRO B 1 6 ? 6.188 -9.727 -8.172 1 98.5 6 PRO B O 1
ATOM 736 N N . TYR B 1 7 ? 6.621 -9.492 -10.297 1 98.5 7 TYR B N 1
ATOM 737 C CA . TYR B 1 7 ? 6.23 -10.844 -10.656 1 98.5 7 TYR B CA 1
ATOM 738 C C . TYR B 1 7 ? 7.004 -11.875 -9.836 1 98.5 7 TYR B C 1
ATOM 740 O O . TYR B 1 7 ? 6.461 -12.914 -9.453 1 98.5 7 TYR B O 1
ATOM 748 N N . ARG B 1 8 ? 8.266 -11.586 -9.547 1 98.56 8 ARG B N 1
ATOM 749 C CA . ARG B 1 8 ? 9.094 -12.539 -8.812 1 98.56 8 ARG B CA 1
ATOM 750 C C . ARG B 1 8 ? 8.523 -12.812 -7.426 1 98.56 8 ARG B C 1
ATOM 752 O O . ARG B 1 8 ? 8.586 -13.938 -6.938 1 98.56 8 ARG B O 1
ATOM 759 N N . VAL B 1 9 ? 8 -11.789 -6.824 1 98.62 9 VAL B N 1
ATOM 760 C CA . VAL B 1 9 ? 7.406 -11.938 -5.504 1 98.62 9 VAL B CA 1
ATOM 761 C C . VAL B 1 9 ? 6.176 -12.844 -5.59 1 98.62 9 VAL B C 1
ATOM 763 O O . VAL B 1 9 ? 5.977 -13.711 -4.738 1 98.62 9 VAL B O 1
ATOM 766 N N . ILE B 1 10 ? 5.309 -12.68 -6.59 1 98.69 10 ILE B N 1
ATOM 767 C CA . ILE B 1 10 ? 4.102 -13.477 -6.789 1 98.69 10 ILE B CA 1
ATOM 768 C C . ILE B 1 10 ? 4.48 -14.938 -7.039 1 98.69 10 ILE B C 1
ATOM 770 O O . ILE B 1 10 ? 3.959 -15.836 -6.383 1 98.69 10 ILE B O 1
ATOM 774 N N . GLU B 1 11 ? 5.422 -15.156 -7.871 1 98.75 11 GLU B N 1
ATOM 775 C CA . GLU B 1 11 ? 5.848 -16.5 -8.25 1 98.75 11 GLU B CA 1
ATOM 776 C C . GLU B 1 11 ? 6.461 -17.234 -7.062 1 98.75 11 GLU B C 1
ATOM 778 O O . GLU B 1 11 ? 6.172 -18.406 -6.84 1 98.75 11 GLU B 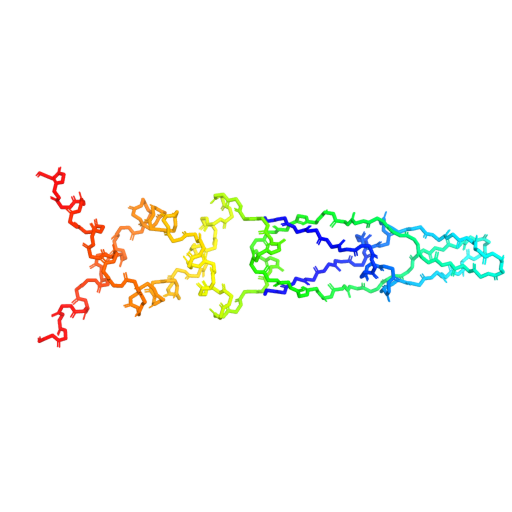O 1
ATOM 783 N N . GLU B 1 12 ? 7.32 -16.562 -6.309 1 98.44 12 GLU B N 1
ATOM 784 C CA . GLU B 1 12 ? 8.016 -17.156 -5.176 1 98.44 12 GLU B CA 1
ATOM 785 C C . GLU B 1 12 ? 7.035 -17.531 -4.066 1 98.44 12 GLU B C 1
ATOM 787 O O . GLU B 1 12 ? 7.363 -18.328 -3.186 1 98.44 12 GLU B O 1
ATOM 792 N N . ASN B 1 13 ? 5.84 -16.969 -4.145 1 98.5 13 ASN B N 1
ATOM 793 C CA . ASN B 1 13 ? 4.852 -17.219 -3.102 1 98.5 13 ASN B CA 1
ATOM 794 C C . ASN B 1 13 ? 3.68 -18.047 -3.629 1 98.5 13 ASN B C 1
ATOM 796 O O . ASN B 1 13 ? 2.574 -17.969 -3.088 1 98.5 13 ASN B O 1
ATOM 800 N N . THR B 1 14 ? 3.877 -18.688 -4.672 1 98.75 14 THR B N 1
ATOM 801 C CA . THR B 1 14 ? 2.863 -19.531 -5.289 1 98.75 14 THR B CA 1
ATOM 802 C C . THR B 1 14 ? 3.436 -20.906 -5.625 1 98.75 14 THR B C 1
ATOM 804 O O . THR B 1 14 ? 4.586 -21.016 -6.055 1 98.75 14 THR B O 1
ATOM 807 N N . GLU B 1 15 ? 2.648 -21.906 -5.496 1 98.56 15 GLU B N 1
ATOM 808 C CA . GLU B 1 15 ? 3 -23.266 -5.902 1 98.56 15 GLU B CA 1
ATOM 809 C C . GLU B 1 15 ? 1.99 -23.812 -6.906 1 98.56 15 GLU B C 1
ATOM 811 O O . GLU B 1 15 ? 0.805 -23.484 -6.852 1 98.56 15 GLU B O 1
ATOM 816 N N . CYS B 1 16 ? 2.492 -24.641 -7.801 1 98.62 16 CYS B N 1
ATOM 817 C CA . CYS B 1 16 ? 1.595 -25.375 -8.695 1 98.62 16 CYS B CA 1
ATOM 818 C C . CYS B 1 16 ? 1.186 -26.703 -8.094 1 98.62 16 CYS B C 1
ATOM 820 O O . CYS B 1 16 ? 2.033 -27.562 -7.848 1 98.62 16 CYS B O 1
ATOM 822 N N . VAL B 1 17 ? -0.056 -26.953 -7.953 1 98.06 17 VAL B N 1
ATOM 823 C CA . VAL B 1 17 ? -0.598 -28.172 -7.355 1 98.06 17 VAL B CA 1
ATOM 824 C C . VAL B 1 17 ? -1.499 -28.875 -8.367 1 98.06 17 VAL B C 1
ATOM 826 O O . VAL B 1 17 ? -2.33 -28.25 -9.016 1 98.06 17 VAL B O 1
ATOM 829 N N . LYS B 1 18 ? -1.377 -30.141 -8.453 1 97.44 18 LYS B N 1
ATOM 830 C CA . LYS B 1 18 ? -2.201 -30.922 -9.367 1 97.44 18 LYS B CA 1
ATOM 831 C C . LYS B 1 18 ? -3.492 -31.375 -8.688 1 97.44 18 LYS B C 1
ATOM 833 O O . LYS B 1 18 ? -3.455 -32 -7.633 1 97.44 18 LYS B O 1
ATOM 838 N N . GLU B 1 19 ? -4.539 -31.047 -9.203 1 95.5 19 GLU B N 1
ATOM 839 C CA . GLU B 1 19 ? -5.859 -31.547 -8.828 1 95.5 19 GLU B CA 1
ATOM 840 C C . GLU B 1 19 ? -6.535 -32.25 -9.992 1 95.5 19 GLU B C 1
ATOM 842 O O . GLU B 1 19 ? -6.836 -31.641 -11.016 1 95.5 19 GLU B O 1
ATOM 847 N N . TYR B 1 20 ? -6.723 -33.562 -9.805 1 93.31 20 TYR B N 1
ATOM 848 C CA . TYR B 1 20 ? -7.191 -34.438 -10.875 1 93.31 20 TYR B CA 1
ATOM 849 C C . TYR B 1 20 ? -6.25 -34.375 -12.07 1 93.31 20 TYR B C 1
ATOM 851 O O . TYR B 1 20 ? -5.094 -34.812 -11.977 1 93.31 20 TYR B O 1
ATOM 859 N N . ASP B 1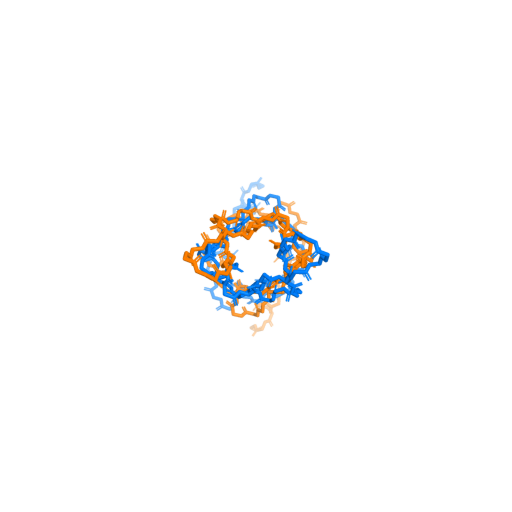 21 ? -6.566 -33.75 -13.148 1 93.88 21 ASP B N 1
ATOM 860 C CA . ASP B 1 21 ? -5.73 -33.781 -14.344 1 93.88 21 ASP B CA 1
ATOM 861 C C . ASP B 1 21 ? -5.277 -32.375 -14.727 1 93.88 21 ASP B C 1
ATOM 863 O O . ASP B 1 21 ? -4.762 -32.156 -15.828 1 93.88 21 ASP B O 1
ATOM 867 N N . GLU B 1 22 ? -5.555 -31.469 -13.797 1 96 22 GLU B N 1
ATOM 868 C CA . GLU B 1 22 ? -5.191 -30.078 -14.102 1 96 22 GLU B CA 1
ATOM 869 C C . GLU B 1 22 ? -4.305 -29.484 -13.008 1 96 22 GLU B C 1
ATOM 871 O O . GLU B 1 22 ? -4.383 -29.906 -11.844 1 96 22 GLU B O 1
ATOM 876 N N . TRP B 1 23 ? -3.441 -28.547 -13.453 1 97.69 23 TRP B N 1
ATOM 877 C CA . TRP B 1 23 ? -2.551 -27.859 -12.531 1 97.69 23 TRP B CA 1
ATOM 878 C C . TRP B 1 23 ? -3.072 -26.469 -12.211 1 97.69 23 TRP B C 1
ATOM 880 O O . TRP B 1 23 ? -3.381 -25.688 -13.125 1 97.69 23 TRP B O 1
ATOM 890 N N . TYR B 1 24 ? -3.129 -26.172 -10.867 1 98.19 24 TYR B N 1
ATOM 891 C CA . TYR B 1 24 ? -3.662 -24.891 -10.398 1 98.19 24 TYR B CA 1
ATOM 892 C C . TYR B 1 24 ? -2.643 -24.156 -9.539 1 98.19 24 TYR B C 1
ATOM 894 O O . TYR B 1 24 ? -1.886 -24.781 -8.789 1 98.19 24 TYR B O 1
ATOM 902 N N . PRO B 1 25 ? -2.576 -22.844 -9.664 1 98.75 25 PRO B N 1
ATOM 903 C CA . PRO B 1 25 ? -1.791 -22.078 -8.703 1 98.75 25 PRO B CA 1
ATOM 904 C C . PRO B 1 25 ? -2.432 -22.031 -7.316 1 98.75 25 PRO B C 1
ATOM 906 O O . PRO B 1 25 ? -3.637 -21.797 -7.195 1 98.75 25 PRO B O 1
ATOM 909 N N . TYR B 1 26 ? -1.645 -22.344 -6.328 1 98.75 26 TYR B N 1
ATOM 910 C CA . TYR B 1 26 ? -2.041 -22.234 -4.93 1 98.75 26 TYR B CA 1
ATOM 911 C C . TYR B 1 26 ? -1.165 -21.219 -4.195 1 98.75 26 TYR B C 1
ATOM 913 O O . TYR B 1 26 ? 0.061 -21.25 -4.324 1 98.75 26 TYR B O 1
ATOM 921 N N . ALA B 1 27 ? -1.757 -20.375 -3.494 1 98.69 27 ALA B N 1
ATOM 922 C CA . ALA B 1 27 ? -1.052 -19.359 -2.705 1 98.69 27 ALA B CA 1
ATOM 923 C C . ALA B 1 27 ? -1.746 -19.141 -1.365 1 98.69 27 ALA B C 1
ATOM 925 O O . ALA B 1 27 ? -2.949 -19.375 -1.232 1 98.69 27 ALA B O 1
ATOM 926 N N . ASP B 1 28 ? -0.98 -18.672 -0.351 1 98.19 28 ASP B N 1
ATOM 927 C CA . ASP B 1 28 ? -1.521 -18.094 0.874 1 98.19 28 ASP B CA 1
ATOM 928 C C . ASP B 1 28 ? -1.636 -16.578 0.756 1 98.19 28 ASP B C 1
ATOM 930 O O . ASP B 1 28 ? -1.192 -15.984 -0.233 1 98.19 28 ASP B O 1
ATOM 934 N N . ASN B 1 29 ? -2.363 -16.016 1.726 1 98.56 29 ASN B N 1
ATOM 935 C CA . ASN B 1 29 ? -2.275 -14.562 1.832 1 98.56 29 ASN B CA 1
ATOM 936 C C . ASN B 1 29 ? -0.825 -14.094 1.896 1 98.56 29 ASN B C 1
ATOM 938 O O . ASN B 1 29 ? 0.008 -14.719 2.551 1 98.56 29 ASN B O 1
ATOM 942 N N . LEU B 1 30 ? -0.54 -13.047 1.239 1 98.31 30 LEU B N 1
ATOM 943 C CA . LEU B 1 30 ? 0.818 -12.516 1.168 1 98.31 30 LEU B CA 1
ATOM 944 C C . LEU B 1 30 ? 0.93 -11.203 1.93 1 98.31 30 LEU B C 1
ATOM 946 O O . LEU B 1 30 ? 0.27 -10.219 1.581 1 98.31 30 LEU B O 1
ATOM 950 N N . GLU B 1 31 ? 1.706 -11.172 2.914 1 98.06 31 GLU B N 1
ATOM 951 C CA . GLU B 1 31 ? 2.102 -9.906 3.527 1 98.06 31 GLU B CA 1
ATOM 952 C C . GLU B 1 31 ? 3.219 -9.234 2.736 1 98.06 31 GLU B C 1
ATOM 954 O O . GLU B 1 31 ? 4.312 -9.789 2.607 1 98.06 31 GLU B O 1
ATOM 959 N N . TYR B 1 32 ? 2.924 -8.094 2.256 1 98.38 32 TYR B N 1
ATOM 960 C CA . TYR B 1 32 ? 3.867 -7.391 1.394 1 98.38 32 TYR B CA 1
ATOM 961 C C . TYR B 1 32 ? 4.258 -6.047 1.997 1 98.38 32 TYR B C 1
ATOM 963 O O . TYR B 1 32 ? 3.396 -5.223 2.311 1 98.38 32 TYR B O 1
ATOM 971 N N . GLU B 1 33 ? 5.566 -5.895 2.18 1 98.19 33 GLU B N 1
ATOM 972 C CA . GLU B 1 33 ? 6.117 -4.648 2.705 1 98.19 33 GLU B CA 1
ATOM 973 C C . GLU B 1 33 ? 6.68 -3.777 1.584 1 98.19 33 GLU B C 1
ATOM 975 O O . GLU B 1 33 ? 7.344 -4.277 0.675 1 98.19 33 GLU B O 1
ATOM 980 N N . PHE B 1 34 ? 6.387 -2.506 1.652 1 97.69 34 PHE B N 1
ATOM 981 C CA . PHE B 1 34 ? 6.82 -1.58 0.612 1 97.69 34 PHE B CA 1
ATOM 982 C C . PHE B 1 34 ? 7.043 -0.187 1.188 1 97.69 34 PHE B C 1
ATOM 984 O O . PHE B 1 34 ? 6.59 0.115 2.293 1 97.69 34 PHE B O 1
ATOM 991 N N . SER B 1 35 ? 7.781 0.617 0.503 1 96.62 35 SER B N 1
ATOM 992 C CA . SER B 1 35 ? 8.047 1.982 0.946 1 96.62 35 SER B CA 1
ATOM 993 C C . SER B 1 35 ? 7.059 2.967 0.327 1 96.62 35 SER B C 1
ATOM 995 O O . SER B 1 35 ? 6.336 2.621 -0.608 1 96.62 35 SER B O 1
ATOM 997 N N . VAL B 1 36 ? 7.051 4.203 0.816 1 96.44 36 VAL B N 1
ATOM 998 C CA . VAL B 1 36 ? 6.199 5.273 0.308 1 96.44 36 VAL B CA 1
ATOM 999 C C . VAL B 1 36 ? 6.539 5.555 -1.153 1 96.44 36 VAL B C 1
ATOM 1001 O O . VAL B 1 36 ? 5.66 5.91 -1.943 1 96.44 36 VAL B O 1
ATOM 1004 N N . ASP B 1 37 ? 7.797 5.273 -1.543 1 95.12 37 ASP B N 1
ATOM 1005 C CA . ASP B 1 37 ? 8.242 5.516 -2.912 1 95.12 37 ASP B CA 1
ATOM 1006 C C . ASP B 1 37 ? 7.621 4.508 -3.879 1 95.12 37 ASP B C 1
ATOM 1008 O O . ASP B 1 37 ? 7.586 4.746 -5.09 1 95.12 37 ASP B O 1
ATOM 1012 N N . ASP B 1 38 ? 7.066 3.445 -3.361 1 95.75 38 ASP B N 1
ATOM 1013 C CA . ASP B 1 38 ? 6.578 2.348 -4.191 1 95.75 38 ASP B CA 1
ATOM 1014 C C . ASP B 1 38 ? 5.078 2.475 -4.445 1 95.75 38 ASP B C 1
ATOM 1016 O O . ASP B 1 38 ? 4.527 1.77 -5.293 1 95.75 38 ASP B O 1
ATOM 1020 N N . VAL B 1 39 ? 4.438 3.365 -3.705 1 97.81 39 VAL B N 1
ATOM 1021 C CA . VAL B 1 39 ? 2.98 3.418 -3.742 1 97.81 39 VAL B CA 1
ATOM 1022 C C . VAL B 1 39 ? 2.527 4.73 -4.379 1 97.81 39 VAL B C 1
ATOM 1024 O O . VAL B 1 39 ? 3.117 5.785 -4.129 1 97.81 39 VAL B O 1
ATOM 1027 N N . LYS B 1 40 ? 1.543 4.598 -5.184 1 97.5 40 LYS B N 1
ATOM 1028 C CA . LYS B 1 40 ? 0.866 5.781 -5.699 1 97.5 40 LYS B CA 1
ATOM 1029 C C . LYS B 1 40 ? -0.289 6.195 -4.793 1 97.5 40 LYS B C 1
ATOM 1031 O O . LYS B 1 40 ? -1.224 5.422 -4.578 1 97.5 40 LYS B O 1
ATOM 1036 N N . ILE B 1 41 ? -0.256 7.328 -4.285 1 97.5 41 ILE B N 1
ATOM 1037 C CA . ILE B 1 41 ? -1.271 7.91 -3.414 1 97.5 41 ILE B CA 1
ATOM 1038 C C . ILE B 1 41 ? -1.941 9.094 -4.117 1 97.5 41 ILE B C 1
ATOM 1040 O O . ILE B 1 41 ? -1.292 10.094 -4.41 1 97.5 41 ILE B O 1
ATOM 1044 N N . ASP B 1 42 ? -3.229 8.977 -4.441 1 96.5 42 ASP B N 1
ATOM 1045 C CA . ASP B 1 42 ? -3.912 10.117 -5.055 1 96.5 42 ASP B CA 1
ATOM 1046 C C . ASP B 1 42 ? -4.504 11.039 -3.99 1 96.5 42 ASP B C 1
ATOM 1048 O O . ASP B 1 42 ? -4.383 10.766 -2.793 1 96.5 42 ASP B O 1
ATOM 1052 N N . TYR B 1 43 ? -5.105 12.117 -4.387 1 97.44 43 TYR B N 1
ATOM 1053 C CA . TYR B 1 43 ? -5.555 13.164 -3.475 1 97.44 43 TYR B CA 1
ATOM 1054 C C . TYR B 1 43 ? -6.641 12.641 -2.539 1 97.44 43 TYR B C 1
ATOM 1056 O O . TYR B 1 43 ? -6.648 12.961 -1.35 1 97.44 43 TYR B O 1
ATOM 1064 N N . SER B 1 44 ? -7.562 11.898 -3.066 1 97.31 44 SER B N 1
ATOM 1065 C CA . SER B 1 44 ? -8.625 11.336 -2.238 1 97.31 44 SER B CA 1
ATOM 1066 C C . SER B 1 44 ? -8.062 10.383 -1.187 1 97.31 44 SER B C 1
ATOM 1068 O O . SER B 1 44 ? -8.547 10.352 -0.052 1 97.31 44 SER B O 1
ATOM 1070 N N . ASP B 1 45 ? -7.047 9.578 -1.528 1 97.56 45 ASP B N 1
ATOM 1071 C CA . ASP B 1 45 ? -6.359 8.719 -0.569 1 97.56 45 ASP B CA 1
ATOM 1072 C C . ASP B 1 45 ? -5.691 9.547 0.529 1 97.56 45 ASP B C 1
ATOM 1074 O O . ASP B 1 45 ? -5.727 9.172 1.702 1 97.56 45 ASP B O 1
ATOM 1078 N N . LEU B 1 46 ? -5.062 10.602 0.08 1 98.12 46 LEU B N 1
ATOM 1079 C CA . LEU B 1 46 ? -4.375 11.477 1.027 1 98.12 46 LEU B CA 1
ATOM 1080 C C . LEU B 1 46 ? -5.363 12.086 2.016 1 98.12 46 LEU B C 1
ATOM 1082 O O . LEU B 1 46 ? -5.055 12.227 3.203 1 98.12 46 LEU B O 1
ATOM 1086 N N . GLU B 1 47 ? -6.531 12.477 1.547 1 98 47 GLU B N 1
ATOM 1087 C CA . GLU B 1 47 ? -7.57 12.969 2.447 1 98 47 GLU B CA 1
ATOM 1088 C C . GLU B 1 47 ? -7.918 11.93 3.508 1 98 47 GLU B C 1
ATOM 1090 O O . GLU B 1 47 ? -8.039 12.258 4.691 1 98 47 GLU B O 1
ATOM 1095 N N . ASP B 1 48 ? -8.039 10.742 3.084 1 97.94 48 ASP B N 1
ATOM 1096 C CA . ASP B 1 48 ? -8.359 9.656 4.008 1 97.94 48 ASP B CA 1
ATOM 1097 C C . ASP B 1 48 ? -7.23 9.43 5.008 1 97.94 48 ASP B C 1
ATOM 1099 O O . ASP B 1 48 ? -7.477 9.219 6.195 1 97.94 48 ASP B O 1
ATOM 1103 N N . ILE B 1 49 ? -5.941 9.438 4.52 1 98.25 49 ILE B N 1
ATOM 1104 C CA . ILE B 1 49 ? -4.789 9.281 5.395 1 98.25 49 ILE B CA 1
ATOM 1105 C C . ILE B 1 49 ? -4.777 10.391 6.441 1 98.25 49 ILE B C 1
ATOM 1107 O O . ILE B 1 49 ? -4.562 10.133 7.629 1 98.25 49 ILE B O 1
ATOM 1111 N N . VAL B 1 50 ? -5.008 11.609 6.012 1 97.81 50 VAL B N 1
ATOM 1112 C CA . VAL B 1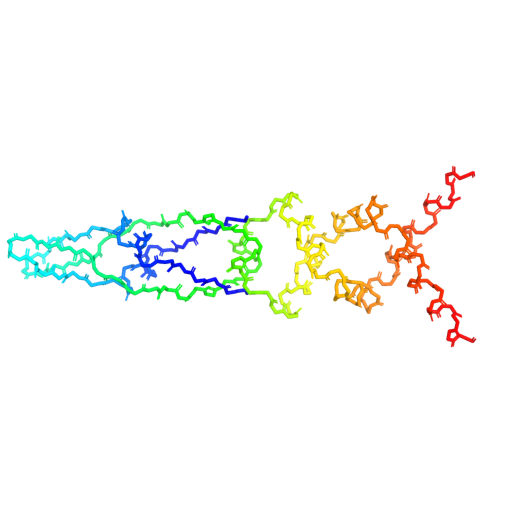 50 ? -5.012 12.742 6.926 1 97.81 50 VAL B CA 1
ATOM 1113 C C . VAL B 1 50 ? -6.105 12.562 7.973 1 97.81 50 VAL B C 1
ATOM 1115 O O . VAL B 1 50 ? -5.883 12.797 9.164 1 97.81 50 VAL B O 1
ATOM 1118 N N . GLU B 1 51 ? -7.262 12.164 7.496 1 97.06 51 GLU B N 1
ATOM 1119 C CA . GLU B 1 51 ? -8.367 11.961 8.43 1 97.06 51 GLU B CA 1
ATOM 1120 C C . GLU B 1 51 ? -8.031 10.867 9.445 1 97.06 51 GLU B C 1
ATOM 1122 O O . GLU B 1 51 ? -8.242 11.047 10.648 1 97.06 51 GLU B O 1
ATOM 1127 N N . GLU B 1 52 ? -7.484 9.805 9.086 1 97.12 52 GLU B N 1
ATOM 1128 C CA . GLU B 1 52 ? -7.227 8.656 9.945 1 97.12 52 GLU B CA 1
ATOM 1129 C C . GLU B 1 52 ? -6.07 8.93 10.898 1 97.12 52 GLU B C 1
ATOM 1131 O O . GLU B 1 52 ? -6.066 8.445 12.031 1 97.12 52 GLU B O 1
ATOM 1136 N N . TYR B 1 53 ? -5.125 9.695 10.445 1 97.5 53 TYR B N 1
ATOM 1137 C CA . TYR B 1 53 ? -3.906 9.875 11.227 1 97.5 53 TYR B CA 1
ATOM 1138 C C . TYR B 1 53 ? -3.732 11.336 11.633 1 97.5 53 TYR B C 1
ATOM 1140 O O . TYR B 1 53 ? -2.607 11.82 11.766 1 97.5 53 TYR B O 1
ATOM 1148 N N . LEU B 1 54 ? -4.785 12.031 11.742 1 96.38 54 LEU B N 1
ATOM 1149 C CA . LEU B 1 54 ? -4.789 13.477 11.93 1 96.38 54 LEU B CA 1
ATOM 1150 C C . LEU B 1 54 ? -3.873 13.883 13.086 1 96.38 54 LEU B C 1
ATOM 1152 O O . LEU B 1 54 ? -3 14.734 12.914 1 96.38 54 LEU B O 1
ATOM 1156 N N . ASP B 1 55 ? -4.016 13.281 14.227 1 94.94 55 ASP B N 1
ATOM 1157 C CA . ASP B 1 55 ? -3.258 13.688 15.398 1 94.94 55 ASP B CA 1
ATOM 1158 C C . ASP B 1 55 ? -1.764 13.445 15.203 1 94.94 55 ASP B C 1
ATOM 1160 O O . ASP B 1 55 ? -0.94 14.297 15.547 1 94.94 55 ASP B O 1
ATOM 1164 N N . ASP B 1 56 ? -1.429 12.312 14.656 1 96.69 56 ASP B N 1
ATOM 1165 C CA . ASP B 1 56 ? -0.023 12.016 14.406 1 96.69 56 ASP B CA 1
ATOM 1166 C C . ASP B 1 56 ? 0.566 12.969 13.367 1 96.69 56 ASP B C 1
ATOM 1168 O O . ASP B 1 56 ? 1.7 13.43 13.516 1 96.69 56 ASP B O 1
ATOM 1172 N N . ILE B 1 57 ? -0.208 13.281 12.328 1 96.75 57 ILE B N 1
ATOM 1173 C CA . ILE B 1 57 ? 0.244 14.188 11.281 1 96.75 57 ILE B CA 1
ATOM 1174 C C . ILE B 1 57 ? 0.479 15.578 11.867 1 96.75 57 ILE B C 1
ATOM 1176 O O . ILE B 1 57 ? 1.495 16.219 11.578 1 96.75 57 ILE B O 1
ATOM 1180 N N . LEU B 1 58 ? -0.413 16.031 12.727 1 94 58 LEU B N 1
ATOM 1181 C CA . LEU B 1 58 ? -0.243 17.328 13.375 1 94 58 LEU B CA 1
ATOM 1182 C C . LEU B 1 58 ? 1.008 17.328 14.242 1 94 58 LEU B C 1
ATOM 1184 O O . LEU B 1 58 ? 1.733 18.328 14.281 1 94 58 LEU B O 1
ATOM 1188 N N . GLU B 1 59 ? 1.266 16.266 14.93 1 94.62 59 GLU B N 1
ATOM 1189 C CA . GLU B 1 59 ? 2.471 16.156 15.75 1 94.62 59 GLU B CA 1
ATOM 1190 C C . GLU B 1 59 ? 3.729 16.234 14.891 1 94.62 59 GLU B C 1
ATOM 1192 O O . GLU B 1 59 ? 4.672 16.953 15.234 1 94.62 59 GLU B O 1
ATOM 1197 N N . ILE B 1 60 ? 3.746 15.555 13.789 1 95.81 60 ILE B N 1
ATOM 1198 C CA . ILE B 1 60 ? 4.883 15.555 12.875 1 95.81 60 ILE B CA 1
ATOM 1199 C C . ILE B 1 60 ? 5.113 16.969 12.344 1 95.81 60 ILE B C 1
ATOM 1201 O O . ILE B 1 60 ? 6.25 17.453 12.305 1 95.81 60 ILE B O 1
ATOM 1205 N N . LEU B 1 61 ? 4.062 17.656 11.977 1 93.94 61 LEU B N 1
ATOM 1206 C CA . LEU B 1 61 ? 4.148 19.016 11.445 1 93.94 61 LEU B CA 1
ATOM 1207 C C . LEU B 1 61 ? 4.707 19.969 12.484 1 93.94 61 LEU B C 1
ATOM 1209 O O . LEU B 1 61 ? 5.555 20.812 12.172 1 93.94 61 LEU B O 1
ATOM 1213 N N . GLN B 1 62 ? 4.297 19.781 13.688 1 92.19 62 GLN B N 1
ATOM 1214 C CA . GLN B 1 62 ? 4.762 20.656 14.766 1 92.19 62 GLN B CA 1
ATOM 1215 C C . GLN B 1 62 ? 6.238 20.422 15.062 1 92.19 62 GLN B C 1
ATOM 1217 O O . GLN B 1 62 ? 6.969 21.359 15.383 1 92.19 62 GLN B O 1
ATOM 1222 N N . LYS B 1 63 ? 6.621 19.219 14.945 1 92.56 63 LYS B N 1
ATOM 1223 C CA . LYS B 1 63 ? 7.992 18.859 15.297 1 92.56 63 LYS B CA 1
ATOM 1224 C C . LYS B 1 63 ? 8.961 19.234 14.18 1 92.56 63 LYS B C 1
ATOM 1226 O O . LYS B 1 63 ? 10.07 19.703 14.445 1 92.56 63 LYS B O 1
ATOM 1231 N N . ARG B 1 64 ? 8.5 19.156 12.891 1 92.19 64 ARG B N 1
ATOM 1232 C CA . ARG B 1 64 ? 9.484 19.188 11.805 1 92.19 64 ARG B CA 1
ATOM 1233 C C . ARG B 1 64 ? 9.203 20.328 10.836 1 92.19 64 ARG B C 1
ATOM 1235 O O . ARG B 1 64 ? 10.078 20.719 10.062 1 92.19 64 ARG B O 1
ATOM 1242 N N . TYR B 1 65 ? 8.031 20.859 10.93 1 90.5 65 TYR B N 1
ATOM 1243 C CA . TYR B 1 65 ? 7.652 21.828 9.898 1 90.5 65 TYR B CA 1
ATOM 1244 C C . TYR B 1 65 ? 6.992 23.047 10.523 1 90.5 65 TYR B C 1
ATOM 1246 O O . TYR B 1 65 ? 6.039 23.594 9.961 1 90.5 65 TYR B O 1
ATOM 1254 N N . LYS B 1 66 ? 7.48 23.422 11.609 1 84.44 66 LYS B N 1
ATOM 1255 C CA . LYS B 1 66 ? 6.93 24.531 12.383 1 84.44 66 LYS B CA 1
ATOM 1256 C C . LYS B 1 66 ? 6.875 25.812 11.547 1 84.44 66 LYS B C 1
ATOM 1258 O O . LYS B 1 66 ? 5.887 26.547 11.594 1 84.44 66 LYS B O 1
ATOM 1263 N N . LYS B 1 67 ? 7.879 26.016 10.828 1 84 67 LYS B N 1
ATOM 1264 C CA . LYS B 1 67 ? 7.953 27.234 10.016 1 84 67 LYS B CA 1
ATOM 1265 C C . LYS B 1 67 ? 6.852 27.25 8.961 1 84 67 LYS B C 1
ATOM 1267 O O . LYS B 1 67 ? 6.199 28.281 8.758 1 84 67 LYS B O 1
ATOM 1272 N N . LYS B 1 68 ? 6.637 26.172 8.344 1 82.62 68 LYS B N 1
ATOM 1273 C CA . LYS B 1 68 ? 5.609 26.078 7.309 1 82.62 68 LYS B CA 1
ATOM 1274 C C . LYS B 1 68 ? 4.215 26.25 7.902 1 82.62 68 LYS B C 1
ATOM 1276 O O . LYS B 1 68 ? 3.346 26.875 7.281 1 82.62 68 LYS B O 1
ATOM 1281 N N . LEU B 1 69 ? 4.039 25.781 9.031 1 83.31 69 LEU B N 1
ATOM 1282 C CA . LEU B 1 69 ? 2.766 25.938 9.719 1 83.31 69 LEU B CA 1
ATOM 1283 C C . LEU B 1 69 ? 2.496 27.406 10.016 1 83.31 69 LEU B C 1
ATOM 1285 O O . LEU B 1 69 ? 1.363 27.875 9.883 1 83.31 69 LEU B O 1
ATOM 1289 N N . SER B 1 70 ? 3.51 28.047 10.391 1 78 70 SER B N 1
ATOM 1290 C CA . SER B 1 70 ? 3.395 29.453 10.734 1 78 70 SER B CA 1
ATOM 1291 C C . SER B 1 70 ? 3.051 30.297 9.508 1 78 70 SER B C 1
ATOM 1293 O O . SER B 1 70 ? 2.314 31.281 9.609 1 78 70 SER B O 1
ATOM 1295 N N . GLU B 1 71 ? 3.486 29.875 8.445 1 78.69 71 GLU B N 1
ATOM 1296 C CA . GLU B 1 71 ? 3.232 30.594 7.203 1 78.69 71 GLU B CA 1
ATOM 1297 C C . GLU B 1 71 ? 1.791 30.422 6.742 1 78.69 71 GLU B C 1
ATOM 1299 O O . GLU B 1 71 ? 1.212 31.312 6.129 1 78.69 71 GLU B O 1
ATOM 1304 N N . LEU B 1 72 ? 1.221 29.328 6.926 1 75.06 72 LEU B N 1
ATOM 1305 C CA . LEU B 1 72 ? -0.179 29.078 6.598 1 75.06 72 LEU B CA 1
ATOM 1306 C C . LEU B 1 72 ? -1.093 30.031 7.359 1 75.06 72 LEU B C 1
ATOM 1308 O O . LEU B 1 72 ? -2.092 30.516 6.812 1 75.06 72 LEU B O 1
ATOM 1312 N N . LYS B 1 73 ? -0.8 30.375 8.5 1 66.56 73 LYS B N 1
ATOM 1313 C CA . LYS B 1 73 ? -1.537 31.281 9.375 1 66.56 73 LYS B CA 1
ATOM 1314 C C . LYS B 1 73 ? -1.57 32.688 8.805 1 66.56 73 LYS B C 1
ATOM 1316 O O . LYS B 1 73 ? -2.598 33.375 8.867 1 66.56 73 LYS B O 1
ATOM 1321 N N . LYS B 1 74 ? -0.491 33.094 8.414 1 64.75 74 LYS B N 1
ATOM 1322 C CA . LYS B 1 74 ? -0.379 34.469 7.906 1 64.75 74 LYS B CA 1
ATOM 1323 C C . LYS B 1 74 ? -1.213 34.656 6.641 1 64.75 74 LYS B C 1
ATOM 1325 O O . LYS B 1 74 ? -1.851 35.688 6.457 1 64.75 74 LYS B O 1
ATOM 1330 N N . ALA B 1 75 ? -1.271 33.656 5.883 1 62.06 75 ALA B N 1
ATOM 1331 C CA . ALA B 1 75 ? -2.006 33.75 4.621 1 62.06 75 ALA B CA 1
ATOM 1332 C C . ALA B 1 75 ? -3.512 33.781 4.867 1 62.06 75 ALA B C 1
ATOM 1334 O O . ALA B 1 75 ? -4.246 34.469 4.129 1 62.06 75 ALA B O 1
ATOM 1335 N N . ASP B 1 76 ? -3.98 33.094 5.742 1 60.94 76 ASP B N 1
ATOM 1336 C CA . ASP B 1 76 ? -5.398 33.125 6.078 1 60.94 76 ASP B CA 1
ATOM 1337 C C . ASP B 1 76 ? -5.758 34.438 6.762 1 60.94 76 ASP B C 1
ATOM 1339 O O . ASP B 1 76 ? -6.863 34.969 6.586 1 60.94 76 ASP B O 1
ATOM 1343 N N . SER B 1 77 ? -4.855 34.906 7.621 1 57 77 SER B N 1
ATOM 1344 C CA . SER B 1 77 ? -5.152 36.156 8.32 1 57 77 SER B CA 1
ATOM 1345 C C . SER B 1 77 ? -5.129 37.344 7.371 1 57 77 SER B C 1
ATOM 1347 O O . SER B 1 77 ? -5.781 38.375 7.621 1 57 77 SER B O 1
ATOM 1349 N N . GLY B 1 78 ? -4.305 37.25 6.398 1 50.19 78 GLY B N 1
ATOM 1350 C CA . GLY B 1 78 ? -4.23 38.406 5.535 1 50.19 78 GLY B CA 1
ATOM 1351 C C . GLY B 1 78 ? -5.395 38.531 4.57 1 50.19 78 GLY B C 1
ATOM 1352 O O . GLY B 1 78 ? -5.441 39.438 3.744 1 50.19 78 GLY B O 1
ATOM 1353 N N . LYS B 1 79 ? -6.16 37.562 4.367 1 46.56 79 LYS B N 1
ATOM 1354 C CA . LYS B 1 79 ? -7.297 37.75 3.473 1 46.56 79 LYS B CA 1
ATOM 1355 C C . LYS B 1 79 ? -8.422 38.531 4.16 1 46.56 79 LYS B C 1
ATOM 1357 O O . LYS B 1 79 ? -9.531 38.625 3.635 1 46.56 79 LYS B O 1
ATOM 1362 N N . PHE B 1 80 ? -8.258 39.062 5.383 1 37.12 80 PHE B N 1
ATOM 1363 C CA . PHE B 1 80 ? -9.219 40.062 5.812 1 37.12 80 PHE B CA 1
ATOM 1364 C C . PHE B 1 80 ? -8.719 41.469 5.465 1 37.12 80 PHE B C 1
ATOM 1366 O O . PHE B 1 80 ? -7.512 41.719 5.496 1 37.12 80 PHE B O 1
#

Solvent-accessible surface area (backbone atoms only — not comparable to full-atom values): 9100 Å² total; per-residue (Å²): 67,38,34,69,44,55,23,67,65,56,28,74,52,35,43,53,43,75,56,92,93,44,68,40,48,44,44,60,66,40,79,47,76,49,54,77,90,59,44,50,72,50,71,72,47,47,51,50,50,46,66,75,39,39,70,61,52,51,51,50,37,59,74,74,35,46,69,62,55,54,51,55,51,52,58,62,58,61,75,106,66,38,33,70,46,55,24,66,60,56,27,77,53,37,43,54,44,76,56,91,92,44,67,40,46,46,44,60,67,39,79,46,76,48,55,76,90,59,45,49,72,50,71,71,47,48,52,50,50,45,66,76,40,40,69,60,53,53,51,50,38,60,74,74,35,47,68,62,54,55,52,56,52,53,59,63,59,60,74,108

Sequence (160 aa):
MRIVIPYRVIEENTECVKEYDEWYPYADNLEYEFSVDDVKIDYSDLEDIVEEYLDDILEILQKRYKKKLSELKKADSGKFMRIVIPYRVIEENTECVKEYDEWYPYADNLEYEFSVDDVKIDYSDLEDIVEEYLDDILEILQKRYKKKLSELKKADSGKF

Secondary structure (DSSP, 8-state):
-EEEEPHHHHHHTEEEEEETTEEEEEE--EEEE--GGGEE--HHHHHHHHHHTHHHHHHHHHHH-HHHHHHHHHHHHTT-/-EEEEPHHHHHHTEEEEEETTEEEEEE--EEEE--GGGEE--HHHHHHHHHHTHHHHHHHHHHH-HHHHHHHHHHHHTT-